Protein AF-A0A5C6DYE7-F1 (afdb_monomer_lite)

Structure (mmCIF, N/CA/C/O backbone):
data_AF-A0A5C6DYE7-F1
#
_entry.id   AF-A0A5C6DYE7-F1
#
loop_
_atom_site.group_PDB
_atom_site.id
_atom_site.type_symbol
_atom_site.label_atom_id
_atom_site.label_alt_id
_atom_site.label_comp_id
_atom_site.label_asym_id
_atom_site.label_entity_id
_atom_site.label_seq_id
_atom_site.pdbx_PDB_ins_code
_atom_site.Cartn_x
_atom_site.Cartn_y
_atom_site.Cartn_z
_atom_site.occupancy
_atom_site.B_iso_or_equiv
_atom_site.auth_seq_id
_atom_site.auth_comp_id
_atom_site.auth_asym_id
_atom_site.auth_atom_id
_atom_site.pdbx_PDB_model_num
ATOM 1 N N . MET A 1 1 ? 25.298 -18.845 -28.087 1.00 40.31 1 MET A N 1
ATOM 2 C CA . MET A 1 1 ? 25.377 -17.493 -27.495 1.00 40.31 1 MET A CA 1
ATOM 3 C C . MET A 1 1 ? 23.999 -16.850 -27.562 1.00 40.31 1 MET A C 1
ATOM 5 O O . MET A 1 1 ? 23.686 -16.188 -28.538 1.00 40.31 1 MET A O 1
ATOM 9 N N . THR A 1 2 ? 23.142 -17.086 -26.571 1.00 41.91 2 THR A N 1
ATOM 10 C CA . THR A 1 2 ? 21.839 -16.411 -26.459 1.00 41.91 2 THR A CA 1
ATOM 11 C C . THR A 1 2 ? 21.945 -15.379 -25.351 1.00 41.91 2 THR A C 1
ATOM 13 O O . THR A 1 2 ? 21.566 -15.618 -24.208 1.00 41.91 2 THR A O 1
ATOM 16 N N . HIS A 1 3 ? 22.541 -14.237 -25.690 1.00 44.31 3 HIS A N 1
ATOM 17 C CA . HIS A 1 3 ? 22.401 -13.025 -24.894 1.00 44.31 3 HIS A CA 1
ATOM 18 C C . HIS A 1 3 ? 20.964 -12.531 -25.093 1.00 44.31 3 HIS A C 1
ATOM 20 O O . HIS A 1 3 ? 20.695 -11.683 -25.939 1.00 44.31 3 HIS A O 1
ATOM 26 N N . SER A 1 4 ? 20.024 -13.100 -24.334 1.00 46.31 4 SER A N 1
ATOM 27 C CA . SER A 1 4 ? 18.684 -12.537 -24.147 1.00 46.31 4 SER A CA 1
ATOM 28 C C . SER A 1 4 ? 18.836 -11.283 -23.289 1.00 46.31 4 SER A C 1
ATOM 30 O O . SER A 1 4 ? 18.571 -11.266 -22.089 1.00 46.31 4 SER A O 1
ATOM 32 N N . PHE A 1 5 ? 19.413 -10.258 -23.909 1.00 49.84 5 PHE A N 1
ATOM 33 C CA . PHE A 1 5 ? 19.648 -8.953 -23.333 1.00 49.84 5 PHE A CA 1
ATOM 34 C C . PHE A 1 5 ? 18.283 -8.306 -23.134 1.00 49.84 5 PHE A C 1
ATOM 36 O O . PHE A 1 5 ? 17.600 -7.962 -24.097 1.00 49.84 5 PHE A O 1
ATOM 43 N N . TRP A 1 6 ? 17.887 -8.250 -21.865 1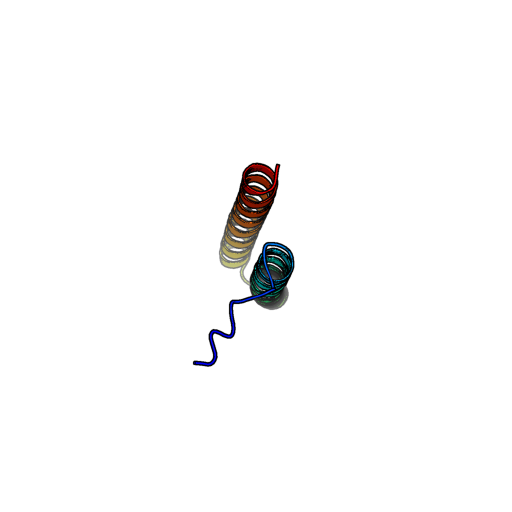.00 47.66 6 TRP A N 1
ATOM 44 C CA . TRP A 1 6 ? 16.690 -7.650 -21.296 1.00 47.66 6 TRP A CA 1
ATOM 45 C C . TRP A 1 6 ? 16.260 -6.380 -22.042 1.00 47.66 6 TRP A C 1
ATOM 47 O O . TRP A 1 6 ? 16.600 -5.259 -21.675 1.00 47.66 6 TRP A O 1
ATOM 57 N N . THR A 1 7 ? 15.461 -6.550 -23.091 1.00 49.88 7 THR A N 1
ATOM 58 C CA . THR A 1 7 ? 14.927 -5.477 -23.943 1.00 49.88 7 THR A CA 1
ATOM 59 C C . THR A 1 7 ? 13.651 -4.893 -23.326 1.00 49.88 7 THR A C 1
ATOM 61 O O . THR A 1 7 ? 12.700 -4.545 -24.009 1.00 49.88 7 THR A O 1
ATOM 64 N N . GLY A 1 8 ? 13.618 -4.815 -21.993 1.00 53.03 8 GLY A N 1
ATOM 65 C CA . GLY A 1 8 ? 12.571 -4.167 -21.201 1.00 53.03 8 GLY A CA 1
ATOM 66 C C . GLY A 1 8 ? 13.075 -2.891 -20.526 1.00 53.03 8 GLY A C 1
ATOM 67 O O . GLY A 1 8 ? 12.569 -2.515 -19.469 1.00 53.03 8 GLY A O 1
ATOM 68 N N . GLY A 1 9 ? 14.124 -2.279 -21.091 1.00 62.81 9 GLY A N 1
ATOM 69 C CA . GLY A 1 9 ? 14.786 -1.085 -20.577 1.00 62.81 9 GLY A CA 1
ATOM 70 C C . GLY A 1 9 ? 13.772 -0.020 -20.173 1.00 62.81 9 GLY A C 1
ATOM 71 O O . GLY A 1 9 ? 12.961 0.424 -20.976 1.00 62.81 9 GLY A O 1
ATOM 72 N N . SER A 1 10 ? 13.796 0.353 -18.896 1.00 62.62 10 SER A N 1
ATOM 73 C CA . SER A 1 10 ? 12.899 1.318 -18.252 1.00 62.62 10 SER A CA 1
ATOM 74 C C . SER A 1 10 ? 11.413 0.979 -18.164 1.00 62.62 10 SER A C 1
ATOM 76 O O . SER A 1 10 ? 10.865 1.083 -17.070 1.00 62.62 10 SER A O 1
ATOM 78 N N . ASP A 1 11 ? 10.735 0.605 -19.247 1.00 65.44 11 ASP A N 1
ATOM 79 C CA . ASP A 1 11 ? 9.277 0.435 -19.218 1.00 65.44 11 ASP A CA 1
ATOM 80 C C . ASP A 1 11 ? 8.857 -0.841 -18.489 1.00 65.44 11 ASP A C 1
ATOM 82 O O . ASP A 1 11 ? 7.937 -0.808 -17.669 1.00 65.44 11 ASP A O 1
ATOM 86 N N . ALA A 1 12 ? 9.594 -1.942 -18.671 1.00 70.81 12 ALA A N 1
ATOM 87 C CA . ALA A 1 12 ? 9.355 -3.151 -17.884 1.00 70.81 12 ALA A CA 1
ATOM 88 C C . ALA A 1 12 ? 9.728 -2.936 -16.407 1.00 70.81 12 ALA A C 1
ATOM 90 O O . ALA A 1 12 ? 9.042 -3.440 -15.521 1.00 70.81 12 ALA A O 1
ATOM 91 N N . TYR A 1 13 ? 10.760 -2.129 -16.133 1.00 69.56 13 TYR A N 1
ATOM 92 C CA . TYR A 1 13 ? 11.144 -1.754 -14.770 1.00 69.56 13 TYR A CA 1
ATOM 93 C C . TYR A 1 13 ? 10.069 -0.891 -14.091 1.00 69.56 13 TYR A C 1
ATOM 95 O O . TYR A 1 13 ? 9.623 -1.221 -12.996 1.00 69.56 13 TYR A O 1
ATOM 103 N N . LYS A 1 14 ? 9.570 0.161 -14.754 1.00 72.31 14 LYS A N 1
ATOM 104 C CA . LYS A 1 14 ? 8.462 0.995 -14.254 1.00 72.31 14 LYS A CA 1
ATOM 105 C C . LYS A 1 14 ? 7.198 0.177 -14.033 1.00 72.31 14 LYS A C 1
ATOM 107 O O . LYS A 1 14 ? 6.556 0.343 -13.003 1.00 72.31 14 LYS A O 1
ATOM 112 N N . SER A 1 15 ? 6.853 -0.703 -14.973 1.00 76.75 15 SER A N 1
ATOM 113 C CA . SER A 1 15 ? 5.685 -1.581 -14.865 1.00 76.75 15 SER A CA 1
ATOM 114 C C . SER A 1 15 ? 5.821 -2.554 -13.689 1.00 76.75 15 SER A C 1
ATOM 116 O O . SER A 1 15 ? 4.892 -2.693 -12.895 1.00 76.75 15 SER A O 1
ATOM 118 N N . GLY A 1 16 ? 7.006 -3.146 -13.500 1.00 80.69 16 GLY A N 1
ATOM 119 C CA . GLY A 1 16 ? 7.305 -4.025 -12.367 1.00 80.69 16 GLY A CA 1
ATOM 120 C C . GLY A 1 16 ? 7.226 -3.307 -11.020 1.00 80.69 16 GLY A C 1
ATOM 121 O O . GLY A 1 16 ? 6.535 -3.774 -10.115 1.00 80.69 16 GLY A O 1
ATOM 122 N N . VAL A 1 17 ? 7.850 -2.130 -10.908 1.00 79.94 17 VAL A N 1
ATOM 123 C CA . VAL A 1 17 ? 7.772 -1.280 -9.710 1.00 79.94 17 VAL A CA 1
ATOM 124 C C . VAL A 1 17 ? 6.316 -0.878 -9.452 1.00 79.94 17 VAL A C 1
ATOM 126 O O . VAL A 1 17 ? 5.811 -1.045 -8.346 1.00 79.94 17 VAL A O 1
ATOM 129 N N . HIS A 1 18 ? 5.580 -0.436 -10.472 1.00 85.38 18 HIS A N 1
ATOM 130 C CA . HIS A 1 18 ? 4.177 -0.056 -10.318 1.00 85.38 18 HIS A CA 1
ATOM 131 C C . HIS A 1 18 ? 3.302 -1.229 -9.848 1.00 85.38 18 HIS A C 1
ATOM 133 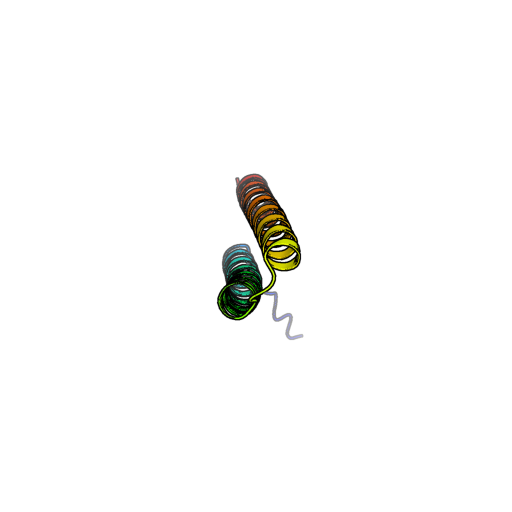O O . HIS A 1 18 ? 2.444 -1.044 -8.981 1.00 85.38 18 HIS A O 1
ATOM 139 N N . ALA A 1 19 ? 3.500 -2.429 -10.398 1.00 85.00 19 ALA A N 1
ATOM 140 C CA . ALA A 1 19 ? 2.756 -3.623 -10.011 1.00 85.00 19 ALA A CA 1
ATOM 141 C C . ALA A 1 19 ? 3.064 -4.043 -8.567 1.00 85.00 19 ALA A C 1
ATOM 143 O O . ALA A 1 19 ? 2.137 -4.327 -7.807 1.00 85.00 19 ALA A O 1
ATOM 144 N N . GLN A 1 20 ? 4.341 -4.011 -8.173 1.00 86.81 20 GLN A N 1
ATOM 145 C CA . GLN A 1 20 ? 4.785 -4.351 -6.823 1.00 86.81 20 GLN A CA 1
ATOM 146 C C . GLN A 1 20 ? 4.165 -3.419 -5.774 1.00 86.81 20 GLN A C 1
ATOM 148 O O . GLN A 1 20 ? 3.514 -3.893 -4.844 1.00 86.81 20 GLN A O 1
ATOM 153 N N . TYR A 1 21 ? 4.302 -2.099 -5.942 1.00 86.75 21 TYR A N 1
ATOM 154 C CA . TYR A 1 21 ? 3.748 -1.133 -4.985 1.00 86.75 21 TYR A CA 1
ATOM 155 C C . TYR A 1 21 ? 2.217 -1.163 -4.966 1.00 86.75 21 TYR A C 1
ATOM 157 O O . TYR A 1 21 ? 1.613 -1.040 -3.903 1.00 86.75 21 TYR A O 1
ATOM 165 N N . ARG A 1 22 ? 1.562 -1.397 -6.113 1.00 89.31 22 ARG A N 1
ATOM 166 C CA . ARG A 1 22 ? 0.100 -1.541 -6.165 1.00 89.31 22 ARG A CA 1
ATOM 167 C C . ARG A 1 22 ? -0.385 -2.755 -5.372 1.00 89.31 22 ARG A C 1
ATOM 169 O O . ARG A 1 22 ? -1.392 -2.639 -4.680 1.00 89.31 22 ARG A O 1
ATOM 176 N N . ALA A 1 23 ? 0.294 -3.897 -5.481 1.00 90.00 23 ALA A N 1
ATOM 177 C CA . ALA A 1 23 ? -0.056 -5.091 -4.715 1.00 90.00 23 ALA A CA 1
ATOM 178 C C . ALA A 1 23 ? 0.123 -4.853 -3.208 1.00 90.00 23 ALA A C 1
ATOM 180 O O . ALA A 1 23 ? -0.798 -5.112 -2.438 1.00 90.00 23 ALA A O 1
ATOM 181 N N . LEU A 1 24 ? 1.256 -4.264 -2.816 1.00 89.44 24 LEU A N 1
ATOM 182 C CA . LEU A 1 24 ? 1.579 -3.959 -1.422 1.00 89.44 24 LEU A CA 1
ATOM 183 C C . LEU A 1 24 ? 0.550 -3.005 -0.785 1.00 89.44 24 LEU A C 1
ATOM 185 O O . LEU A 1 24 ? 0.019 -3.277 0.289 1.00 89.44 24 LEU A O 1
ATOM 189 N N . LEU A 1 25 ? 0.204 -1.919 -1.486 1.00 90.38 25 LEU A N 1
ATOM 190 C CA . LEU A 1 25 ? -0.801 -0.956 -1.029 1.00 90.38 25 LEU A CA 1
ATOM 191 C C . LEU A 1 25 ? -2.206 -1.559 -0.976 1.00 90.38 25 LEU A C 1
ATOM 193 O O . LEU A 1 25 ? -2.993 -1.193 -0.106 1.00 90.38 25 LEU A O 1
ATOM 197 N N . ARG A 1 26 ? -2.542 -2.474 -1.893 1.00 92.12 26 ARG A N 1
ATOM 198 C CA . ARG A 1 26 ? -3.835 -3.168 -1.869 1.00 92.12 26 ARG A CA 1
ATOM 199 C C . ARG A 1 26 ? -3.969 -4.022 -0.61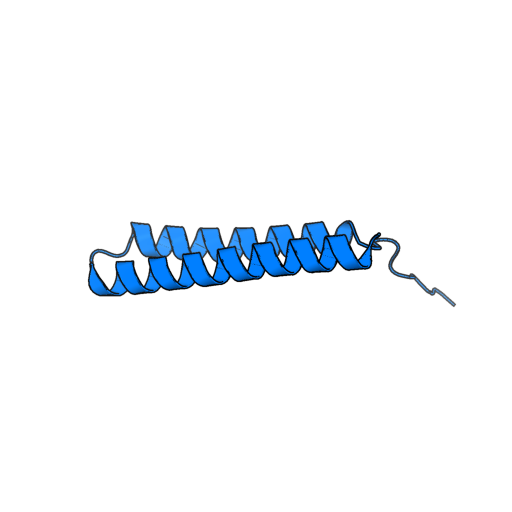2 1.00 92.12 26 ARG A C 1
ATOM 201 O O . ARG A 1 26 ? -4.999 -3.937 0.050 1.00 92.12 26 ARG A O 1
ATOM 208 N N . ASP A 1 27 ? -2.942 -4.797 -0.283 1.00 91.75 27 ASP A N 1
ATOM 209 C CA . ASP A 1 27 ? -2.943 -5.648 0.907 1.00 91.75 27 ASP A CA 1
ATOM 210 C C . ASP A 1 27 ? -3.029 -4.817 2.190 1.00 91.75 27 ASP A C 1
ATOM 212 O O . ASP A 1 27 ? -3.854 -5.112 3.052 1.00 91.75 27 ASP A O 1
ATOM 216 N N . LEU A 1 28 ? -2.252 -3.734 2.299 1.00 88.81 28 LEU A N 1
ATOM 217 C CA . LEU A 1 28 ? -2.308 -2.842 3.463 1.00 88.81 28 LEU A CA 1
ATOM 218 C C . LEU A 1 28 ? -3.671 -2.156 3.615 1.00 88.81 28 LEU A C 1
ATOM 220 O O . LEU A 1 28 ? -4.205 -2.085 4.718 1.00 88.81 28 LEU A O 1
ATOM 224 N N . ARG A 1 29 ? -4.285 -1.706 2.514 1.00 90.81 29 ARG A N 1
ATOM 225 C CA . ARG A 1 29 ? -5.638 -1.124 2.542 1.00 90.81 29 ARG A CA 1
ATOM 226 C C . ARG A 1 29 ? -6.708 -2.154 2.910 1.00 90.81 29 ARG A C 1
ATOM 228 O O . ARG A 1 29 ? -7.665 -1.802 3.597 1.00 90.81 29 ARG A O 1
ATOM 235 N N . SER A 1 30 ? -6.545 -3.411 2.489 1.00 91.44 30 SER A N 1
ATOM 236 C CA . SER A 1 30 ? -7.427 -4.510 2.906 1.00 91.44 30 SER A CA 1
ATOM 237 C C . SER A 1 30 ? -7.329 -4.730 4.414 1.00 91.44 30 SER A C 1
ATOM 239 O O . SER A 1 30 ? -8.342 -4.665 5.104 1.00 91.44 30 SER A O 1
ATOM 241 N N . LYS A 1 31 ? -6.101 -4.855 4.937 1.00 88.81 31 LYS A N 1
ATOM 242 C CA . LYS A 1 31 ? -5.842 -4.993 6.378 1.00 88.81 31 LYS A CA 1
ATOM 243 C C . LYS A 1 31 ? -6.412 -3.827 7.179 1.00 88.81 31 LYS A C 1
ATOM 245 O O . LYS A 1 31 ? -7.022 -4.048 8.213 1.00 88.81 31 LYS A O 1
ATOM 250 N N . LEU A 1 32 ? -6.277 -2.598 6.682 1.00 89.06 32 LEU A N 1
ATOM 251 C CA . LEU A 1 32 ? -6.837 -1.408 7.323 1.00 89.06 32 LEU A CA 1
ATOM 252 C C . LEU A 1 32 ? -8.372 -1.412 7.357 1.00 89.06 32 LEU A C 1
ATOM 254 O O . LEU A 1 32 ? -8.959 -0.928 8.319 1.00 89.06 32 LEU A O 1
ATOM 258 N N . THR A 1 33 ? -9.018 -1.948 6.320 1.00 88.50 33 THR A N 1
ATOM 259 C CA . THR A 1 33 ? -10.486 -2.039 6.244 1.00 88.50 33 THR A CA 1
ATOM 260 C C . THR A 1 33 ? -11.030 -3.081 7.221 1.00 88.50 33 THR A C 1
ATOM 262 O O . THR A 1 33 ? -12.090 -2.884 7.810 1.00 88.50 33 THR A O 1
ATOM 265 N N . GLU A 1 34 ? -10.297 -4.177 7.406 1.00 88.69 34 GLU A N 1
ATOM 266 C CA . GLU A 1 34 ? -10.665 -5.280 8.298 1.00 88.69 34 GLU A CA 1
ATOM 267 C C . GLU A 1 34 ? -10.198 -5.068 9.745 1.00 88.69 34 GLU A C 1
ATOM 269 O O . GLU A 1 34 ? -10.611 -5.815 10.629 1.00 88.69 34 GLU A O 1
ATOM 274 N N . CYS A 1 35 ? -9.354 -4.064 10.008 1.00 88.56 35 CYS A N 1
ATOM 275 C CA . CYS A 1 35 ? -8.815 -3.782 11.332 1.00 88.56 35 CYS A CA 1
ATOM 276 C C . CYS A 1 35 ? -9.809 -2.952 12.167 1.00 88.56 35 CYS A C 1
ATOM 278 O O . CYS A 1 35 ? -10.056 -1.786 11.847 1.00 88.56 35 CYS A O 1
ATOM 280 N N . PRO A 1 36 ? -10.370 -3.506 13.259 1.00 82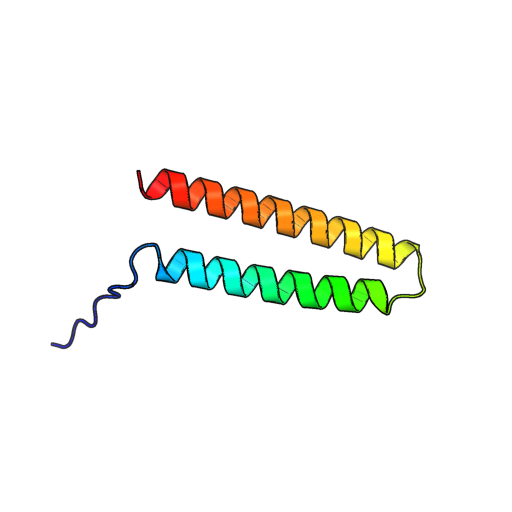.12 36 PRO A N 1
ATOM 281 C CA . PRO A 1 36 ? -11.275 -2.768 14.136 1.00 82.12 36 PRO A CA 1
ATOM 282 C C . PRO A 1 36 ? -10.534 -1.861 15.134 1.00 82.12 36 PRO A C 1
ATOM 284 O O . PRO A 1 36 ? -11.160 -1.002 15.749 1.00 82.12 36 PRO A O 1
ATOM 287 N N . ASP A 1 37 ? -9.223 -2.049 15.311 1.00 92.19 37 ASP A N 1
ATOM 288 C CA . ASP A 1 37 ? -8.410 -1.319 16.284 1.00 92.19 37 ASP A CA 1
ATOM 289 C C . ASP A 1 37 ? -7.881 -0.001 15.694 1.00 92.19 37 ASP A C 1
ATOM 291 O O . ASP A 1 37 ? -7.119 0.008 14.727 1.00 92.19 37 ASP A O 1
ATOM 295 N N . GLU A 1 38 ? -8.275 1.135 16.276 1.00 87.25 38 GLU A N 1
ATOM 296 C CA . GLU A 1 38 ? -7.857 2.459 15.791 1.00 87.25 38 GLU A CA 1
ATOM 297 C C . GLU A 1 38 ? -6.342 2.701 15.880 1.00 87.25 38 GLU A C 1
ATOM 299 O O . GLU A 1 38 ? -5.800 3.433 15.048 1.00 87.25 38 GLU A O 1
ATOM 304 N N . SER A 1 39 ? -5.643 2.103 16.850 1.00 87.88 39 SER A N 1
ATOM 305 C CA . SER A 1 39 ? -4.192 2.284 16.983 1.00 87.88 39 SER A CA 1
ATOM 306 C C . SER A 1 39 ? -3.460 1.560 15.856 1.00 87.88 39 SER A C 1
ATOM 308 O O . SER A 1 39 ? -2.633 2.167 15.176 1.00 87.88 39 SER A O 1
ATOM 310 N N . GLN A 1 40 ? -3.841 0.312 15.572 1.00 87.12 40 GLN A N 1
ATOM 311 C CA . GLN A 1 40 ? -3.317 -0.431 14.424 1.00 87.12 40 GLN A CA 1
ATOM 312 C C . GLN A 1 40 ? -3.710 0.211 13.092 1.00 87.12 40 GLN A C 1
ATOM 314 O O . GLN A 1 40 ? -2.905 0.236 12.164 1.00 87.12 40 GLN A O 1
ATOM 319 N N . ARG A 1 41 ? -4.911 0.795 12.978 1.00 88.75 41 ARG A N 1
ATOM 320 C CA . ARG A 1 41 ? -5.286 1.558 11.777 1.00 88.75 41 ARG A CA 1
ATOM 321 C C . ARG A 1 41 ? -4.334 2.722 11.527 1.00 88.75 41 ARG A C 1
ATOM 323 O O . ARG A 1 41 ? -3.898 2.877 10.393 1.00 88.75 41 ARG A O 1
ATOM 330 N N . ARG A 1 42 ? -3.960 3.492 12.554 1.00 89.62 42 ARG A N 1
ATOM 331 C CA . ARG A 1 42 ? -2.978 4.584 12.405 1.00 89.62 42 ARG A CA 1
ATOM 332 C C . ARG A 1 42 ? -1.602 4.080 11.980 1.00 89.62 42 ARG A C 1
ATOM 334 O O . ARG A 1 42 ? -0.948 4.742 11.178 1.00 89.62 42 ARG A O 1
ATOM 341 N N . GLU A 1 43 ? -1.174 2.922 12.478 1.00 90.44 43 GLU A N 1
ATOM 342 C CA . GLU A 1 43 ? 0.070 2.284 12.029 1.00 90.44 43 GLU A CA 1
ATOM 343 C C . GLU A 1 43 ? -0.004 1.905 10.545 1.00 90.44 43 GLU A C 1
ATOM 345 O O . GLU A 1 43 ? 0.884 2.276 9.778 1.00 90.44 43 GLU A O 1
ATOM 350 N N . TYR A 1 44 ? -1.099 1.274 10.109 1.00 87.88 44 TYR A N 1
ATOM 351 C CA . TYR A 1 44 ? -1.309 0.947 8.697 1.00 87.88 44 TYR A CA 1
ATOM 352 C C . TYR A 1 44 ? -1.406 2.194 7.808 1.00 87.88 44 TYR A C 1
ATOM 354 O O . TYR A 1 44 ? -0.860 2.196 6.707 1.00 87.88 44 TYR A O 1
ATOM 362 N N . GLU A 1 45 ? -2.059 3.270 8.255 1.00 90.12 45 GLU A N 1
ATOM 363 C CA . GLU A 1 45 ? -2.105 4.545 7.523 1.00 90.12 45 GLU A CA 1
ATOM 364 C C . GLU A 1 45 ? -0.714 5.165 7.378 1.00 90.12 45 GLU A C 1
ATOM 366 O O . GLU A 1 45 ? -0.352 5.647 6.300 1.00 90.12 45 GLU A O 1
ATOM 371 N N . PHE A 1 46 ? 0.084 5.126 8.445 1.00 91.75 46 PHE A N 1
ATOM 372 C CA . PHE A 1 46 ? 1.458 5.609 8.423 1.00 91.75 46 PHE A CA 1
ATOM 373 C C . PHE A 1 46 ? 2.328 4.787 7.467 1.00 91.75 46 PHE A C 1
ATOM 375 O O . PHE A 1 46 ? 3.071 5.355 6.664 1.00 91.75 46 PHE A O 1
ATOM 382 N N . GLU A 1 47 ? 2.199 3.461 7.502 1.00 90.69 47 GLU A N 1
ATOM 383 C CA . GLU A 1 47 ? 2.927 2.549 6.621 1.00 90.69 47 GLU A CA 1
ATOM 384 C C . GLU A 1 47 ? 2.529 2.742 5.148 1.00 90.69 47 GLU A C 1
ATOM 386 O O . GLU A 1 47 ? 3.393 2.861 4.278 1.00 90.69 47 GLU A O 1
ATOM 391 N N . ILE A 1 48 ? 1.230 2.889 4.862 1.00 90.62 48 ILE A N 1
ATOM 392 C CA . ILE A 1 48 ? 0.720 3.236 3.526 1.00 90.62 48 ILE A CA 1
ATOM 393 C C . ILE A 1 48 ? 1.340 4.550 3.035 1.00 90.62 48 ILE A C 1
ATOM 395 O O . ILE A 1 48 ? 1.818 4.614 1.902 1.00 90.62 48 ILE A O 1
ATOM 399 N N . SER A 1 49 ? 1.375 5.582 3.882 1.00 91.88 49 SER A N 1
ATOM 400 C CA . SER A 1 49 ? 1.938 6.892 3.537 1.00 91.88 49 SER A CA 1
ATOM 401 C C . SER A 1 49 ? 3.441 6.822 3.231 1.00 91.88 49 SER A C 1
ATOM 403 O O . SER A 1 49 ? 3.904 7.387 2.235 1.00 91.88 49 SER A O 1
ATOM 405 N N . GLN A 1 50 ? 4.207 6.069 4.029 1.00 92.50 50 GLN A N 1
ATOM 406 C CA . GLN A 1 50 ? 5.632 5.803 3.789 1.00 92.50 50 GLN A CA 1
ATOM 407 C C . GLN A 1 50 ? 5.858 5.126 2.432 1.00 92.50 50 GLN A C 1
ATOM 409 O O . GLN A 1 50 ? 6.680 5.577 1.631 1.00 92.50 50 GLN A O 1
ATOM 414 N N . ILE A 1 51 ? 5.084 4.080 2.140 1.00 89.06 51 ILE A N 1
ATOM 415 C CA . ILE A 1 51 ? 5.188 3.306 0.900 1.00 89.06 51 ILE A CA 1
ATOM 416 C C . ILE A 1 51 ? 4.794 4.152 -0.317 1.00 89.06 51 ILE A C 1
ATOM 418 O O . ILE A 1 51 ? 5.451 4.078 -1.357 1.00 89.06 51 ILE A O 1
ATOM 422 N N . GLU A 1 52 ? 3.759 4.990 -0.213 1.00 89.50 52 GLU A N 1
ATOM 423 C CA . GLU A 1 52 ? 3.373 5.921 -1.281 1.00 89.50 52 GLU A CA 1
ATOM 424 C C . GLU A 1 52 ? 4.456 6.985 -1.534 1.00 89.50 52 GLU A C 1
ATOM 426 O O . GLU A 1 52 ? 4.742 7.320 -2.692 1.00 89.50 52 GLU A O 1
ATOM 431 N N . ALA A 1 53 ? 5.102 7.487 -0.477 1.00 90.12 53 ALA A N 1
ATOM 432 C CA . ALA A 1 53 ? 6.216 8.422 -0.593 1.00 90.12 53 ALA A CA 1
ATOM 433 C C . ALA A 1 53 ? 7.441 7.771 -1.258 1.00 90.12 53 ALA A C 1
ATOM 435 O O . ALA A 1 53 ? 8.014 8.358 -2.183 1.00 90.12 53 ALA A O 1
ATOM 436 N N . GLU A 1 54 ? 7.803 6.549 -0.856 1.00 89.88 54 GLU A N 1
ATOM 437 C CA . GLU A 1 54 ? 8.895 5.786 -1.469 1.00 89.88 54 GLU A CA 1
ATOM 438 C C . GLU A 1 54 ? 8.598 5.487 -2.942 1.00 89.88 54 GLU A C 1
ATOM 440 O O . GLU A 1 54 ? 9.450 5.704 -3.807 1.00 89.88 54 GLU A O 1
ATOM 445 N N . TYR A 1 55 ? 7.368 5.076 -3.261 1.00 88.06 55 TYR A N 1
ATOM 446 C CA . TYR A 1 55 ? 6.943 4.838 -4.637 1.00 88.06 55 TYR A CA 1
ATOM 447 C C . TYR A 1 55 ? 7.106 6.092 -5.502 1.00 88.06 55 TYR A C 1
ATOM 449 O O . TYR A 1 55 ? 7.678 6.045 -6.596 1.00 88.06 55 TYR A O 1
ATOM 457 N N . LYS A 1 56 ? 6.659 7.246 -4.996 1.00 86.44 56 LYS A N 1
ATOM 458 C CA . LYS A 1 56 ? 6.791 8.533 -5.686 1.00 86.44 56 LYS A CA 1
ATOM 459 C C . LYS A 1 56 ? 8.257 8.938 -5.865 1.00 86.44 56 LYS A C 1
ATOM 461 O O . LYS A 1 56 ? 8.611 9.459 -6.926 1.00 86.44 56 LYS A O 1
ATOM 466 N N . ALA A 1 57 ? 9.105 8.685 -4.867 1.00 87.56 57 ALA A N 1
ATOM 467 C CA . ALA A 1 57 ? 10.543 8.919 -4.951 1.00 87.56 57 ALA A CA 1
ATOM 468 C C . ALA A 1 57 ? 11.188 8.031 -6.025 1.00 87.56 57 ALA A C 1
ATOM 470 O O . ALA A 1 57 ? 11.846 8.561 -6.923 1.00 87.56 57 ALA A O 1
ATOM 471 N N . LYS A 1 58 ? 10.898 6.723 -6.032 1.00 83.00 58 LYS A N 1
ATOM 472 C CA . LYS A 1 58 ? 11.402 5.791 -7.051 1.00 83.00 58 LYS A CA 1
ATOM 473 C C . LYS A 1 58 ? 10.934 6.149 -8.450 1.00 83.00 58 LYS A C 1
ATOM 475 O O . LYS A 1 58 ? 11.742 6.146 -9.374 1.00 83.00 58 LYS A O 1
ATOM 480 N N . LEU A 1 59 ? 9.672 6.535 -8.637 1.00 81.06 59 LEU A N 1
ATOM 481 C CA . LEU A 1 59 ? 9.194 7.021 -9.935 1.00 81.06 59 LEU A CA 1
ATOM 482 C C . LEU A 1 59 ? 9.952 8.272 -10.399 1.00 81.06 59 LEU A C 1
ATOM 484 O O . LEU A 1 59 ? 10.247 8.407 -11.589 1.00 81.06 59 LEU A O 1
ATOM 488 N N . LYS A 1 60 ? 10.269 9.189 -9.477 1.00 82.38 60 LYS A N 1
ATOM 489 C CA . LYS A 1 60 ? 11.034 10.406 -9.775 1.00 82.38 60 LYS A CA 1
ATOM 490 C C . LYS A 1 60 ? 12.490 10.089 -10.126 1.00 82.38 60 LYS A C 1
ATOM 492 O O . LYS A 1 60 ? 12.995 10.648 -11.095 1.00 82.38 60 LYS A O 1
ATOM 497 N N . GLU A 1 61 ? 13.137 9.183 -9.397 1.00 79.00 61 GLU A N 1
ATOM 498 C CA . GLU A 1 61 ? 14.479 8.679 -9.720 1.00 79.00 61 GLU A CA 1
ATOM 499 C C . GLU A 1 61 ? 14.507 7.989 -11.079 1.00 79.00 61 GLU A C 1
ATOM 501 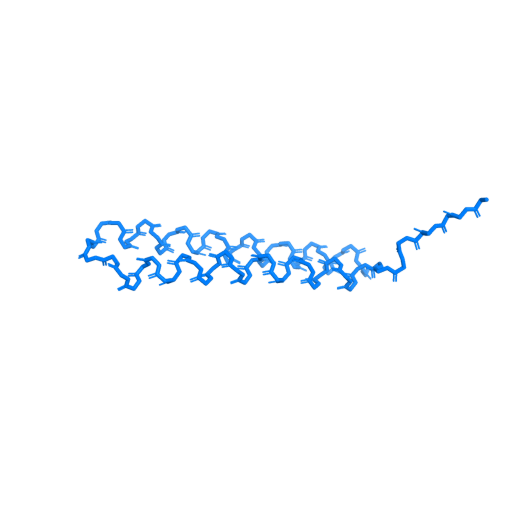O O . GLU A 1 61 ? 15.347 8.305 -11.916 1.00 79.00 61 GLU A O 1
ATOM 506 N N . THR A 1 62 ? 13.527 7.124 -11.343 1.00 70.44 62 THR A N 1
ATOM 507 C CA . THR A 1 62 ? 13.420 6.425 -12.625 1.00 70.44 62 THR A CA 1
ATOM 508 C C . THR A 1 62 ? 13.229 7.427 -13.764 1.00 70.44 62 THR A C 1
ATOM 510 O O . THR A 1 62 ? 13.864 7.294 -14.802 1.00 70.44 62 THR A O 1
ATOM 513 N N . LYS A 1 63 ? 12.410 8.476 -13.576 1.00 69.38 63 LYS A N 1
ATOM 514 C CA . LYS A 1 63 ? 12.304 9.586 -14.541 1.00 69.38 63 LYS A CA 1
ATOM 515 C C . LYS A 1 63 ? 13.635 10.319 -14.732 1.00 69.38 63 LYS A C 1
ATOM 517 O O . LYS A 1 63 ? 13.959 10.636 -15.864 1.00 69.38 63 LYS A O 1
ATOM 522 N N . LYS A 1 64 ? 14.394 10.579 -13.664 1.00 70.31 64 LYS A N 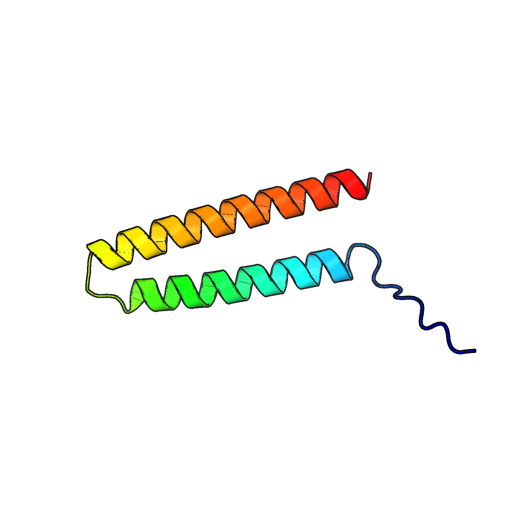1
ATOM 523 C CA . LYS A 1 64 ? 15.685 11.286 -13.728 1.00 70.31 64 LYS A CA 1
ATOM 524 C C . LYS A 1 64 ? 16.791 10.464 -14.401 1.00 70.31 64 LYS A C 1
ATOM 526 O O . LYS A 1 64 ? 17.686 11.048 -14.980 1.00 70.31 64 LYS A O 1
ATOM 531 N N . LEU A 1 65 ? 16.748 9.137 -14.308 1.00 60.19 65 LEU A N 1
ATOM 532 C CA . LEU A 1 65 ? 17.723 8.239 -14.943 1.00 60.19 65 LEU A CA 1
ATOM 533 C C . LEU A 1 65 ? 17.447 7.996 -16.436 1.00 60.19 65 LEU A C 1
ATOM 535 O O . LEU A 1 65 ? 18.269 7.388 -17.114 1.00 60.19 65 LEU A O 1
ATOM 539 N N . LEU A 1 66 ? 16.281 8.419 -16.933 1.00 55.88 66 LEU A N 1
ATOM 540 C CA . LEU A 1 66 ? 15.828 8.185 -18.308 1.00 55.88 66 LEU A CA 1
ATOM 541 C C . LEU A 1 66 ? 15.844 9.418 -19.209 1.00 55.88 66 LEU A C 1
ATOM 543 O O . LEU A 1 66 ? 15.535 9.292 -20.393 1.00 55.88 66 LEU A O 1
ATOM 547 N N . PHE A 1 67 ? 16.167 10.577 -18.647 1.00 46.22 67 PHE A N 1
ATOM 548 C CA . PHE A 1 67 ? 16.360 11.848 -19.336 1.00 46.22 67 PHE A CA 1
ATOM 549 C C . PHE A 1 67 ? 17.771 12.345 -19.040 1.00 46.22 67 PHE A C 1
ATOM 551 O O . PHE A 1 67 ? 18.366 12.955 -19.951 1.00 46.22 67 PHE A O 1
#

pLDDT: mean 78.73, std 15.41, range [40.31, 92.5]

Sequence (67 aa):
MTHSFWTGGSDAYKSGVHAQYRALLRDLRSKLTECPDESQRREYEFEISQIEAEYKAKLKETKKLLF

Radius of gyration: 16.44 Å; chains: 1; bounding box: 37×29×44 Å

Foldseek 3Di:
DPCPPPPCPLVVVLVVLVVVLVVVLVVLVVCLVVDPDPVVNVVSVVVSVVSVVVSVVVVVVSVVVVD

Organism: NCBI:txid2528016

Secondary structure (DSSP, 8-state):
--------TTHHHHHHHHHHHHHHHHHHHHHHHH---HHHHHHHHHHHHHHHHHHHHHHHHHHHH--